Protein AF-A0A1A8IIM1-F1 (afdb_monomer_lite)

Sequence (120 aa):
KLEHNRNNIKGIWKVLNGVIRKETGNNNYPQHFIERKNNITNMNEAVDEFNKYFVSIGSKLEEKIIVDEIQTDATEYVERNKTSVFLRAVDEKEIYDIVRNMKNKTSTDWNEIDMKTLKC

Structure (mmCIF, N/CA/C/O backbone):
data_AF-A0A1A8IIM1-F1
#
_entry.id   AF-A0A1A8IIM1-F1
#
loop_
_atom_site.group_PDB
_atom_site.id
_atom_site.type_symbol
_atom_site.label_atom_id
_atom_site.label_alt_id
_atom_site.label_comp_id
_atom_site.label_asym_id
_atom_site.label_entity_id
_atom_site.label_seq_id
_atom_site.pdbx_PDB_ins_code
_atom_site.Cartn_x
_atom_site.Cartn_y
_atom_site.Cartn_z
_atom_site.occupancy
_atom_site.B_iso_or_equiv
_atom_site.auth_seq_id
_atom_site.auth_comp_id
_atom_site.auth_asym_id
_atom_site.auth_atom_id
_atom_site.pdbx_PDB_model_num
ATOM 1 N N . LYS A 1 1 ? -2.340 -6.266 25.535 1.00 68.81 1 LYS A N 1
ATOM 2 C CA . LYS A 1 1 ? -1.390 -7.221 24.897 1.00 68.81 1 LYS A CA 1
ATOM 3 C C . LYS A 1 1 ? -0.542 -6.554 23.816 1.00 68.81 1 LYS A C 1
ATOM 5 O O 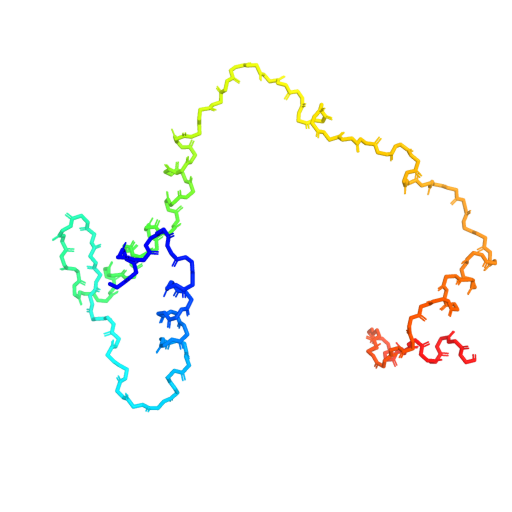. LYS A 1 1 ? 0.670 -6.707 23.876 1.00 68.81 1 LYS A O 1
ATOM 10 N N . LEU A 1 2 ? -1.146 -5.813 22.880 1.00 82.94 2 LEU A N 1
ATOM 11 C CA . LEU A 1 2 ? -0.407 -5.069 21.850 1.00 82.94 2 LEU A CA 1
ATOM 12 C C . LEU A 1 2 ? 0.451 -3.939 22.440 1.00 82.94 2 LEU A C 1
ATOM 14 O O . LEU A 1 2 ? 1.654 -3.952 22.224 1.00 82.94 2 LEU A O 1
ATOM 18 N N . GLU A 1 3 ? -0.113 -3.084 23.301 1.00 83.31 3 GLU A N 1
ATOM 19 C CA . GLU A 1 3 ? 0.638 -1.999 23.970 1.00 83.31 3 GLU A CA 1
ATOM 20 C C . GLU A 1 3 ? 1.891 -2.478 24.719 1.00 83.31 3 GLU A C 1
ATOM 22 O O . GLU A 1 3 ? 2.959 -1.885 24.624 1.00 83.31 3 GLU A O 1
ATOM 27 N N . HIS A 1 4 ? 1.801 -3.620 25.406 1.00 88.25 4 HIS A N 1
ATOM 28 C CA . HIS A 1 4 ? 2.938 -4.205 26.128 1.00 88.25 4 HIS A CA 1
ATOM 29 C C . HIS A 1 4 ? 4.048 -4.721 25.193 1.00 88.25 4 HIS A C 1
ATOM 31 O O . HIS A 1 4 ? 5.157 -4.980 25.642 1.00 88.25 4 HIS A O 1
ATOM 37 N N . ASN A 1 5 ? 3.755 -4.891 23.900 1.00 90.44 5 ASN A N 1
ATOM 38 C CA . ASN A 1 5 ? 4.706 -5.310 22.873 1.00 90.44 5 ASN A CA 1
ATOM 39 C C . ASN A 1 5 ? 5.040 -4.178 21.890 1.00 90.44 5 ASN A C 1
ATOM 41 O O . ASN A 1 5 ? 5.626 -4.467 20.852 1.00 90.44 5 ASN A O 1
ATOM 45 N N . ARG A 1 6 ? 4.718 -2.908 22.191 1.00 88.12 6 ARG A N 1
ATOM 46 C CA . ARG A 1 6 ? 4.908 -1.766 21.272 1.00 88.12 6 ARG A CA 1
ATOM 47 C C . ARG A 1 6 ? 6.312 -1.698 20.649 1.00 88.12 6 ARG A C 1
ATOM 49 O O . ARG A 1 6 ? 6.434 -1.365 19.478 1.00 88.12 6 ARG A O 1
ATOM 56 N N . ASN A 1 7 ? 7.346 -2.083 21.402 1.00 91.19 7 ASN A N 1
ATOM 57 C CA . ASN A 1 7 ? 8.745 -2.088 20.948 1.00 91.19 7 ASN A CA 1
ATOM 58 C C . ASN A 1 7 ? 9.287 -3.498 20.617 1.00 91.19 7 ASN A C 1
ATOM 60 O O . ASN A 1 7 ? 10.483 -3.670 20.407 1.00 91.19 7 ASN A O 1
ATOM 64 N N . ASN A 1 8 ? 8.438 -4.530 20.600 1.00 92.94 8 ASN A N 1
ATOM 65 C CA . ASN A 1 8 ? 8.819 -5.920 20.349 1.00 92.94 8 ASN A CA 1
ATOM 66 C C . ASN A 1 8 ? 8.025 -6.489 19.168 1.00 92.94 8 ASN A C 1
ATOM 68 O O . ASN A 1 8 ? 6.967 -7.101 19.336 1.00 92.94 8 ASN A O 1
ATOM 72 N N . ILE A 1 9 ? 8.582 -6.343 17.965 1.00 92.06 9 ILE A N 1
ATOM 73 C CA . ILE A 1 9 ? 7.942 -6.770 16.716 1.00 92.06 9 ILE A CA 1
ATOM 74 C C . ILE A 1 9 ? 7.616 -8.271 16.694 1.00 92.06 9 ILE A C 1
ATOM 76 O O . ILE A 1 9 ? 6.540 -8.664 16.249 1.00 92.06 9 ILE A O 1
ATOM 80 N N . LYS A 1 10 ? 8.485 -9.127 17.253 1.00 91.81 10 LYS A N 1
ATOM 81 C CA . LYS A 1 10 ? 8.226 -10.576 17.359 1.00 91.81 10 LYS A CA 1
ATOM 82 C C . LYS A 1 10 ? 7.037 -10.859 18.280 1.00 91.81 10 LYS A C 1
ATOM 84 O O . LYS A 1 10 ? 6.219 -11.730 17.990 1.00 91.81 10 LYS A O 1
ATOM 89 N N . GLY A 1 11 ? 6.929 -10.108 19.374 1.00 90.62 11 GLY A N 1
ATOM 90 C CA . GLY A 1 11 ? 5.800 -10.163 20.297 1.00 90.62 11 GLY A CA 1
ATOM 91 C C . GLY A 1 11 ? 4.485 -9.733 19.645 1.00 90.62 11 GLY A C 1
ATOM 92 O O . GLY A 1 11 ? 3.480 -10.429 19.792 1.00 90.62 11 GLY A O 1
ATOM 93 N N . ILE A 1 12 ? 4.506 -8.651 18.857 1.00 92.69 12 ILE A N 1
ATOM 94 C CA . ILE A 1 12 ? 3.355 -8.193 18.060 1.00 92.69 12 ILE A CA 1
ATOM 95 C C . ILE A 1 12 ? 2.909 -9.293 17.093 1.00 92.69 12 ILE A C 1
ATOM 97 O O . ILE A 1 12 ? 1.743 -9.684 17.120 1.00 92.69 12 ILE A O 1
ATOM 101 N N . TRP A 1 13 ? 3.833 -9.860 16.310 1.00 91.62 13 TRP A N 1
ATOM 102 C CA . TRP A 1 13 ? 3.526 -10.945 15.372 1.00 91.62 13 TRP A CA 1
ATOM 103 C C . TRP A 1 13 ? 2.963 -12.187 16.061 1.00 91.62 13 TRP A C 1
ATOM 105 O O . TRP A 1 13 ? 2.043 -12.814 15.544 1.00 91.62 13 TRP A O 1
ATOM 115 N N . LYS A 1 14 ? 3.462 -12.534 17.252 1.00 89.06 14 LYS A N 1
ATOM 116 C CA . LYS A 1 14 ? 2.927 -13.651 18.042 1.00 89.06 14 LYS A CA 1
ATOM 117 C C . LYS A 1 14 ? 1.482 -13.399 18.482 1.00 89.06 14 LYS A C 1
ATOM 119 O O . LYS A 1 14 ? 0.659 -14.309 18.398 1.00 89.06 14 LYS A O 1
ATOM 124 N N . VAL A 1 15 ? 1.168 -12.183 18.936 1.00 87.19 15 VAL A N 1
ATOM 125 C CA . VAL A 1 15 ? -0.204 -11.790 19.300 1.00 87.19 15 VAL A CA 1
ATOM 126 C C . VAL A 1 15 ? -1.106 -11.814 18.068 1.00 87.19 15 VAL A C 1
ATOM 128 O O . VAL A 1 15 ? -2.173 -12.417 18.126 1.00 87.19 15 VAL A O 1
ATOM 131 N N . LEU A 1 16 ? -0.659 -11.227 16.956 1.00 86.06 16 LEU A N 1
ATOM 132 C CA . LEU A 1 16 ? -1.418 -11.143 15.711 1.00 86.06 16 LEU A CA 1
ATOM 133 C C . LEU A 1 16 ? -1.723 -12.533 15.138 1.00 86.06 16 LEU A C 1
ATOM 135 O O . LEU A 1 16 ? -2.879 -12.847 14.872 1.00 86.06 16 LEU A O 1
ATOM 139 N N . ASN A 1 17 ? -0.717 -13.407 15.053 1.00 86.69 17 ASN A N 1
ATOM 140 C CA . ASN A 1 17 ? -0.897 -14.792 14.614 1.00 86.69 17 ASN A CA 1
ATOM 141 C C . ASN A 1 17 ? -1.869 -15.565 15.514 1.00 86.69 17 ASN A C 1
ATOM 143 O O . ASN A 1 17 ? -2.597 -16.424 15.026 1.00 86.69 17 ASN A O 1
ATOM 147 N N . GLY A 1 18 ? -1.905 -15.257 16.813 1.00 81.81 18 GLY A N 1
ATOM 148 C CA . GLY A 1 18 ? -2.854 -15.856 17.751 1.00 81.81 18 GLY A CA 1
ATOM 149 C C . GLY A 1 18 ? -4.302 -15.389 17.571 1.00 81.81 18 GLY A C 1
ATOM 150 O O . GLY A 1 18 ? -5.205 -16.100 18.005 1.00 81.81 18 GLY A O 1
ATOM 151 N N . VAL A 1 19 ? -4.525 -14.221 16.958 1.00 79.31 19 VAL A N 1
ATOM 152 C CA . VAL A 1 19 ? -5.864 -13.712 16.612 1.00 79.31 19 VAL A CA 1
ATOM 153 C C . VAL A 1 19 ? -6.281 -14.198 15.224 1.00 79.31 19 VAL A C 1
ATOM 155 O O . VAL A 1 19 ? -7.390 -14.689 15.073 1.00 79.31 19 VAL A O 1
ATOM 158 N N . ILE A 1 20 ? -5.389 -14.117 14.230 1.00 79.12 20 ILE A N 1
ATOM 159 C CA . ILE A 1 20 ? -5.691 -14.452 12.828 1.00 79.12 20 ILE A CA 1
ATOM 160 C C . ILE A 1 20 ? -5.865 -15.964 12.617 1.00 79.12 20 ILE A C 1
ATOM 162 O O . ILE A 1 20 ? -6.741 -16.374 11.868 1.00 79.12 20 ILE A O 1
ATOM 166 N N . ARG A 1 21 ? -5.040 -16.810 13.255 1.00 70.62 21 ARG A N 1
ATOM 167 C CA . ARG A 1 21 ? -4.993 -18.262 12.966 1.00 70.62 21 ARG A CA 1
ATOM 168 C C . ARG A 1 21 ? -5.928 -19.111 13.836 1.00 70.62 21 ARG A C 1
ATOM 170 O O . ARG A 1 21 ? -5.863 -20.335 13.774 1.00 70.62 21 ARG A O 1
ATOM 177 N N . LYS A 1 22 ? -6.756 -18.505 14.694 1.00 62.75 22 LYS A N 1
ATOM 178 C CA . LYS A 1 22 ? -7.759 -19.248 15.473 1.00 62.75 22 LYS A CA 1
ATOM 179 C C . LYS A 1 22 ? -9.000 -19.464 14.613 1.00 62.75 22 LYS A C 1
ATOM 181 O O . LYS A 1 22 ? -9.900 -18.637 14.609 1.00 62.75 22 LYS A O 1
ATOM 186 N N . GLU A 1 23 ? -9.034 -20.581 13.895 1.00 58.25 23 GLU A N 1
ATOM 187 C CA . GLU A 1 23 ? -10.141 -20.901 12.988 1.00 58.25 23 GLU A CA 1
ATOM 188 C C . GLU A 1 23 ? -11.406 -21.428 13.683 1.00 58.25 23 GLU A C 1
ATOM 190 O O . GLU A 1 23 ? -12.471 -21.382 13.084 1.00 58.25 23 GLU A O 1
ATOM 195 N N . THR A 1 24 ? -11.382 -21.885 14.939 1.00 60.91 24 THR A N 1
ATOM 196 C CA . THR A 1 24 ? -12.566 -22.569 15.499 1.00 60.91 24 THR A CA 1
ATOM 197 C C . THR A 1 24 ? -12.642 -22.501 17.025 1.00 60.91 24 THR A C 1
ATOM 199 O O . THR A 1 24 ? -11.940 -23.239 17.717 1.00 60.91 24 THR A O 1
ATOM 202 N N . GLY A 1 25 ? -13.544 -21.672 17.561 1.00 55.75 25 GLY A N 1
ATOM 203 C CA . GLY A 1 25 ? -14.040 -21.810 18.937 1.00 55.75 25 GLY A CA 1
ATOM 204 C C . GLY A 1 25 ? -14.044 -20.509 19.739 1.00 55.75 25 GLY A C 1
ATOM 205 O O . GLY A 1 25 ? -13.017 -20.107 20.280 1.00 55.75 25 GLY A O 1
ATOM 206 N N . ASN A 1 26 ? -15.227 -19.896 19.847 1.00 58.75 26 ASN A N 1
ATOM 207 C CA . ASN A 1 26 ? -15.547 -18.684 20.615 1.00 58.75 26 ASN A CA 1
ATOM 208 C C . ASN A 1 26 ? -14.730 -17.437 20.250 1.00 58.75 26 ASN A C 1
ATOM 210 O O . ASN A 1 26 ? -13.839 -16.996 20.981 1.00 58.75 26 ASN A O 1
ATOM 214 N N . ASN A 1 27 ? -15.113 -16.808 19.138 1.00 58.19 27 ASN A N 1
ATOM 215 C CA . ASN A 1 27 ? -14.677 -15.452 18.835 1.00 58.19 27 ASN A CA 1
ATOM 216 C C . ASN A 1 27 ? -15.397 -14.464 19.762 1.00 58.19 27 ASN A C 1
ATOM 218 O O . ASN A 1 27 ? -16.510 -14.023 19.488 1.00 58.19 27 ASN A O 1
ATOM 222 N N . ASN A 1 28 ? -14.738 -14.096 20.862 1.00 65.50 28 ASN A N 1
ATOM 223 C CA . ASN A 1 28 ? -15.097 -12.909 21.637 1.00 65.50 28 ASN A CA 1
ATOM 224 C C . ASN A 1 28 ? -14.694 -11.666 20.840 1.00 65.50 28 ASN A C 1
ATOM 226 O O . ASN A 1 28 ? -13.642 -11.067 21.082 1.00 65.50 28 ASN A O 1
ATOM 230 N N . TYR A 1 29 ? -15.515 -11.312 19.853 1.00 69.69 29 TYR A N 1
ATOM 231 C CA . TYR A 1 29 ? -15.374 -10.046 19.151 1.00 69.69 29 TYR A CA 1
ATOM 232 C C . TYR A 1 29 ? -15.589 -8.881 20.124 1.00 69.69 29 TYR A C 1
ATOM 234 O O . TYR A 1 29 ? -16.416 -8.990 21.039 1.00 69.69 29 TYR A O 1
ATOM 242 N N . PRO A 1 30 ? -14.865 -7.764 19.947 1.00 72.69 30 PRO A N 1
ATOM 243 C CA . PRO A 1 30 ? -15.130 -6.549 20.700 1.00 72.69 30 PRO A CA 1
ATOM 244 C C . PRO A 1 30 ? -16.595 -6.131 20.525 1.00 72.69 30 PRO A C 1
ATOM 246 O O . PRO A 1 30 ? -17.069 -6.005 19.403 1.00 72.69 30 PRO A O 1
ATOM 249 N N . GLN A 1 31 ? -17.301 -5.931 21.637 1.00 77.56 31 GLN A N 1
ATOM 250 C CA . GLN A 1 31 ? -18.702 -5.479 21.655 1.00 77.56 31 GLN A CA 1
ATOM 251 C C . GLN A 1 31 ? -18.828 -3.957 21.792 1.00 77.56 31 GLN A C 1
ATOM 253 O O . GLN A 1 31 ? -19.927 -3.430 21.906 1.00 77.56 31 GLN A O 1
ATOM 258 N N . HIS A 1 32 ? -17.701 -3.255 21.875 1.00 77.56 32 HIS A N 1
ATOM 259 C CA . HIS A 1 32 ? -17.683 -1.825 22.114 1.00 77.56 32 HIS A CA 1
ATOM 260 C C . HIS A 1 32 ? -16.435 -1.172 21.533 1.00 77.56 32 HIS A C 1
ATOM 262 O O . HIS A 1 32 ? -15.388 -1.811 21.384 1.00 77.56 32 HIS A O 1
ATOM 268 N N . PHE A 1 33 ? -16.559 0.117 21.243 1.00 81.75 33 PHE A N 1
ATOM 269 C CA . PHE A 1 33 ? -15.483 0.983 20.784 1.00 81.75 33 PHE A CA 1
ATOM 270 C C . PHE A 1 33 ? -15.137 1.996 21.882 1.00 81.75 33 PHE A C 1
ATOM 272 O O . PHE A 1 33 ? -16.023 2.462 22.598 1.00 81.75 33 PHE A O 1
ATOM 279 N N . ILE A 1 34 ? -13.852 2.318 22.058 1.00 80.19 34 ILE A N 1
ATOM 280 C CA . ILE A 1 34 ? -13.401 3.263 23.091 1.00 80.19 34 ILE A CA 1
ATOM 281 C C . ILE A 1 34 ? -12.760 4.478 22.424 1.00 80.19 34 ILE A C 1
ATOM 283 O O . ILE A 1 34 ? -11.651 4.389 21.903 1.00 80.19 34 ILE A O 1
ATOM 287 N N . GLU A 1 35 ? -13.419 5.628 22.536 1.00 75.25 35 GLU A N 1
ATOM 288 C CA . GLU A 1 35 ? -12.937 6.934 22.072 1.00 75.25 35 GLU A CA 1
ATOM 289 C C . GLU A 1 35 ? -12.754 7.837 23.304 1.00 75.25 35 GLU A C 1
ATOM 291 O O . GLU A 1 35 ? -13.703 8.082 24.046 1.00 75.25 35 GLU A O 1
ATOM 296 N N . ARG A 1 36 ? -11.533 8.326 23.577 1.00 66.81 36 ARG A N 1
ATOM 297 C CA . ARG A 1 36 ? -11.236 9.301 24.660 1.00 66.81 36 ARG A CA 1
ATOM 298 C C . ARG A 1 36 ? -11.865 8.983 26.039 1.00 66.81 36 ARG A C 1
ATOM 300 O O . ARG A 1 36 ? -12.204 9.902 26.778 1.00 66.81 36 ARG A O 1
ATOM 307 N N . LYS A 1 37 ? -11.933 7.695 26.414 1.00 72.50 37 LYS A N 1
ATOM 308 C CA . LYS A 1 37 ? -12.537 7.130 27.650 1.00 72.50 37 LYS A CA 1
ATOM 309 C C . LYS A 1 37 ? -14.060 6.930 27.637 1.00 72.50 37 LYS A C 1
ATOM 311 O O . LYS A 1 37 ? -14.577 6.379 28.605 1.00 72.50 37 LYS A O 1
ATOM 316 N N . ASN A 1 38 ? -14.758 7.291 26.565 1.00 76.38 38 ASN A N 1
ATOM 317 C CA . ASN A 1 38 ? -16.163 6.935 26.390 1.00 76.38 38 ASN A CA 1
ATOM 318 C C . ASN A 1 38 ? -16.272 5.531 25.801 1.00 76.38 38 ASN A C 1
ATOM 320 O O . ASN A 1 38 ? -15.575 5.193 24.844 1.00 76.38 38 ASN A O 1
ATOM 324 N N . ASN A 1 39 ? -17.129 4.715 26.408 1.00 83.50 39 ASN A N 1
ATOM 325 C CA . ASN A 1 39 ? -17.403 3.355 25.973 1.00 83.50 39 ASN A CA 1
ATOM 326 C C . ASN A 1 39 ? -18.666 3.363 25.105 1.00 83.50 39 ASN A C 1
ATOM 328 O O . ASN A 1 39 ? -19.764 3.580 25.616 1.00 83.50 39 ASN A O 1
ATOM 332 N N . ILE A 1 40 ? -18.492 3.174 23.801 1.00 82.81 40 ILE A N 1
ATOM 333 C CA . ILE A 1 40 ? -19.567 3.194 22.813 1.00 82.81 40 ILE A CA 1
ATOM 334 C C . ILE A 1 40 ? -20.004 1.755 22.572 1.00 82.81 40 ILE A C 1
ATOM 336 O O . ILE A 1 40 ? -19.265 0.955 21.996 1.00 82.81 40 ILE A O 1
ATOM 340 N N . THR A 1 41 ? -21.205 1.427 23.036 1.00 84.00 41 THR A N 1
ATOM 341 C CA . THR A 1 41 ? -21.819 0.097 22.907 1.00 84.00 41 THR A CA 1
ATOM 342 C C . THR A 1 41 ? -22.849 0.031 21.779 1.00 84.00 41 THR A C 1
ATOM 344 O O . THR A 1 41 ? -23.215 -1.059 21.345 1.00 84.00 41 THR A O 1
ATOM 347 N N . ASN A 1 42 ? -23.316 1.182 21.285 1.00 87.38 42 ASN A N 1
ATOM 348 C CA . ASN A 1 42 ? -24.180 1.259 20.113 1.00 87.38 42 ASN A CA 1
ATOM 349 C C . ASN A 1 42 ? -23.355 0.990 18.847 1.00 87.38 42 ASN A C 1
ATOM 351 O O . ASN A 1 42 ? -22.384 1.690 18.572 1.00 87.38 42 ASN A O 1
ATOM 355 N N . MET A 1 43 ? -23.758 -0.012 18.066 1.00 83.56 43 MET A N 1
ATOM 356 C CA . MET A 1 43 ? -23.025 -0.435 16.872 1.00 83.56 43 MET A CA 1
ATOM 357 C C . MET A 1 43 ? -22.952 0.652 15.789 1.00 83.56 43 MET A C 1
ATOM 359 O O . MET A 1 43 ? -21.914 0.791 15.152 1.00 83.56 43 MET A O 1
ATOM 363 N N . ASN A 1 44 ? -24.016 1.436 15.590 1.00 86.62 44 ASN A N 1
ATOM 364 C CA . ASN A 1 44 ? -24.018 2.497 14.576 1.00 86.62 44 ASN A CA 1
ATOM 365 C C . ASN A 1 44 ? -23.029 3.602 14.958 1.00 86.62 44 ASN A C 1
ATOM 367 O O . ASN A 1 44 ? -22.188 3.993 14.156 1.00 86.62 44 ASN A O 1
ATOM 371 N N . GLU A 1 45 ? -23.066 4.025 16.222 1.00 86.06 45 GLU A N 1
ATOM 372 C CA . GLU A 1 45 ? -22.123 5.010 16.756 1.00 86.06 45 GLU A CA 1
ATOM 373 C C . GLU A 1 45 ? -20.682 4.478 16.734 1.00 86.06 45 GLU A C 1
ATOM 375 O O . GLU A 1 45 ? -19.752 5.214 16.415 1.00 86.06 45 GLU A O 1
ATOM 380 N N . ALA A 1 46 ? -20.484 3.186 17.020 1.00 85.12 46 ALA A N 1
ATOM 381 C CA . ALA A 1 46 ? -19.171 2.554 16.965 1.00 85.12 46 ALA A CA 1
ATOM 382 C C . ALA A 1 46 ? -18.597 2.546 15.541 1.00 85.12 46 ALA A C 1
ATOM 384 O O . ALA A 1 46 ? -17.404 2.786 15.371 1.00 85.12 46 ALA A O 1
ATOM 385 N N . VAL A 1 47 ? -19.427 2.292 14.524 1.00 85.44 47 VAL A N 1
ATOM 386 C CA . VAL A 1 47 ? -19.019 2.353 13.111 1.00 85.44 47 VAL A CA 1
ATOM 387 C C . VAL A 1 47 ? -18.659 3.782 12.711 1.00 85.44 47 VAL A C 1
ATOM 389 O O . VAL A 1 47 ? -17.628 3.991 12.069 1.00 85.44 47 VAL A O 1
ATOM 392 N N . ASP A 1 48 ? -19.458 4.765 13.119 1.00 89.50 48 ASP A N 1
ATOM 393 C CA . ASP A 1 48 ? -19.194 6.170 12.811 1.00 89.50 48 ASP A CA 1
ATOM 394 C C . ASP A 1 48 ? -17.885 6.656 13.442 1.00 89.50 48 ASP A C 1
ATOM 396 O O . ASP A 1 48 ? -17.053 7.252 12.754 1.00 89.50 48 ASP A O 1
ATOM 400 N N . GLU A 1 49 ? -17.654 6.368 14.724 1.00 87.62 49 GLU A N 1
ATOM 401 C CA . GLU A 1 49 ? -16.408 6.740 15.403 1.00 87.62 49 GLU A CA 1
ATOM 402 C C . GLU A 1 49 ? -15.203 5.948 14.881 1.00 87.62 49 GLU A C 1
ATOM 404 O O . GLU A 1 49 ? -14.133 6.524 14.677 1.00 87.62 49 GLU A O 1
ATOM 409 N N . PHE A 1 50 ? -15.370 4.664 14.546 1.00 86.50 50 PHE A N 1
ATOM 410 C CA . PHE A 1 50 ? -14.328 3.884 13.876 1.00 86.50 50 PHE A CA 1
ATOM 411 C C . PHE A 1 50 ? -13.905 4.547 12.558 1.00 86.50 50 PHE A C 1
ATOM 413 O O . PHE A 1 50 ? -12.716 4.777 12.324 1.00 86.50 50 PHE A O 1
ATOM 420 N N . ASN A 1 51 ? -14.869 4.919 11.715 1.00 88.94 51 ASN A N 1
ATOM 421 C CA . ASN A 1 51 ? -14.591 5.577 10.442 1.00 88.94 51 ASN A CA 1
ATOM 422 C C . ASN A 1 51 ? -13.918 6.938 10.650 1.00 88.94 51 ASN A C 1
ATOM 424 O O . ASN A 1 51 ? -12.892 7.215 10.027 1.00 88.94 51 ASN A O 1
ATOM 428 N N . LYS A 1 52 ? -14.430 7.767 11.569 1.00 88.94 52 LYS A N 1
ATOM 429 C CA . LYS A 1 52 ? -13.809 9.056 11.915 1.00 88.94 52 LYS A CA 1
ATOM 430 C C . LYS A 1 52 ? -12.372 8.880 12.395 1.00 88.94 52 LYS A C 1
ATOM 432 O O . LYS A 1 52 ? -11.496 9.655 12.003 1.00 88.94 52 LYS A O 1
ATOM 437 N N . TYR A 1 53 ? -12.104 7.866 13.216 1.00 87.19 53 TYR A N 1
ATOM 438 C CA . TYR A 1 53 ? -10.764 7.579 13.705 1.00 87.19 53 TYR A CA 1
ATOM 439 C C . TYR A 1 53 ? -9.810 7.299 12.542 1.00 87.19 53 TYR A C 1
ATOM 441 O O . TYR A 1 53 ? -8.825 8.019 12.389 1.00 87.19 53 TYR A O 1
ATOM 449 N N . PHE A 1 54 ? -10.119 6.322 11.685 1.00 87.56 54 PHE A N 1
ATOM 450 C CA . PHE A 1 54 ? -9.210 5.911 10.610 1.00 87.56 54 PHE A CA 1
ATOM 451 C C . PHE A 1 54 ? -9.068 6.946 9.490 1.00 87.56 54 PHE A C 1
ATOM 453 O O . PHE A 1 54 ? -7.961 7.124 8.985 1.00 87.56 54 PHE A O 1
ATOM 460 N N . VAL A 1 55 ? -10.128 7.691 9.159 1.00 92.19 55 VAL A N 1
ATOM 461 C CA . VAL A 1 55 ? -10.053 8.798 8.188 1.00 92.19 55 VAL A CA 1
ATOM 462 C C . VAL A 1 55 ? -9.180 9.939 8.718 1.00 92.19 55 VAL A C 1
ATOM 464 O O . VAL A 1 55 ? -8.390 10.511 7.973 1.00 92.19 55 VAL A O 1
ATOM 467 N N . SER A 1 56 ? -9.264 10.249 10.017 1.00 88.62 56 SER A N 1
ATOM 468 C CA . SER A 1 56 ? -8.519 11.369 10.613 1.00 88.62 56 SER A CA 1
ATOM 469 C C . SER A 1 56 ? -7.058 11.064 10.962 1.00 88.62 56 SER A C 1
ATOM 471 O O . SER A 1 56 ? -6.329 11.989 11.319 1.00 88.62 56 SER A O 1
ATOM 473 N N . ILE A 1 57 ? -6.601 9.805 10.882 1.00 88.25 57 ILE A N 1
ATOM 474 C CA . ILE A 1 57 ? -5.201 9.450 11.182 1.00 88.25 57 ILE A CA 1
ATOM 475 C C . ILE A 1 57 ? -4.233 10.212 10.275 1.00 88.25 57 ILE A C 1
ATOM 477 O O . ILE A 1 57 ? -3.237 10.725 10.778 1.00 88.25 57 ILE A O 1
ATOM 481 N N . GLY A 1 58 ? -4.534 10.311 8.977 1.00 84.81 58 GLY A N 1
ATOM 482 C CA . GLY A 1 58 ? -3.680 11.010 8.014 1.00 84.81 58 GLY A CA 1
ATOM 483 C C . GLY A 1 58 ? -3.440 12.460 8.425 1.00 84.81 58 GLY A C 1
ATOM 484 O O . GLY A 1 58 ? -2.305 12.832 8.704 1.00 84.81 58 GLY A O 1
ATOM 485 N N . SER A 1 59 ? -4.517 13.232 8.584 1.00 87.00 59 SER A N 1
ATOM 486 C CA . SER A 1 59 ? -4.440 14.646 8.974 1.00 87.00 59 SER A CA 1
ATOM 487 C C . SER A 1 59 ? -3.755 14.849 10.332 1.00 87.00 59 SER A C 1
ATOM 489 O O . SER A 1 59 ? -2.894 15.708 10.470 1.00 87.00 59 SER A O 1
ATOM 491 N N . LYS A 1 60 ? -4.050 14.005 11.333 1.00 87.25 60 LYS A N 1
ATOM 492 C CA . LYS A 1 60 ? -3.399 14.072 12.660 1.00 87.25 60 LYS A CA 1
ATOM 493 C C . LYS A 1 60 ? -1.899 13.767 12.627 1.00 87.25 60 LYS A C 1
ATOM 495 O O . LYS A 1 60 ? -1.176 14.158 13.545 1.00 87.25 60 LYS A O 1
ATOM 500 N N . LEU A 1 61 ? -1.446 12.962 11.666 1.00 87.25 61 LEU A N 1
ATOM 501 C CA . LEU A 1 61 ? -0.026 12.677 11.472 1.00 87.25 61 LEU A CA 1
ATOM 502 C C . LEU A 1 61 ? 0.642 13.800 10.684 1.00 87.25 61 LEU A C 1
ATOM 504 O O . LEU A 1 61 ? 1.739 14.197 11.060 1.00 87.25 61 LEU A O 1
ATOM 508 N N . GLU A 1 62 ? -0.034 14.331 9.666 1.00 85.88 62 GLU A N 1
ATOM 509 C CA . GLU A 1 62 ? 0.418 15.469 8.863 1.00 85.88 62 GLU A CA 1
ATOM 510 C C . GLU A 1 62 ? 0.680 16.708 9.726 1.00 85.88 62 GLU A C 1
ATOM 512 O O . GLU A 1 62 ? 1.755 17.286 9.631 1.00 85.88 62 GLU A O 1
ATOM 517 N N . GLU A 1 63 ? -0.217 17.030 10.666 1.00 85.31 63 GLU A N 1
ATOM 518 C CA . GLU A 1 63 ? -0.031 18.119 11.644 1.00 85.31 63 GLU A CA 1
ATOM 519 C C . GLU A 1 63 ? 1.270 18.011 12.463 1.00 85.31 63 GLU A C 1
ATOM 521 O O . GLU A 1 63 ? 1.742 19.001 13.019 1.00 85.31 63 GLU A O 1
ATOM 526 N N . LYS A 1 64 ? 1.847 16.808 12.585 1.00 86.00 64 LYS A N 1
ATOM 527 C CA . LYS A 1 64 ? 3.085 16.557 13.341 1.00 86.00 64 LYS A CA 1
ATOM 528 C C . LYS A 1 64 ? 4.331 16.532 12.465 1.00 86.00 64 LYS A C 1
ATOM 530 O O . LYS A 1 64 ? 5.432 16.411 13.005 1.00 86.00 64 LYS A O 1
ATOM 535 N N . ILE A 1 65 ? 4.176 16.584 11.144 1.00 83.19 65 ILE A N 1
ATOM 536 C CA . ILE A 1 65 ? 5.302 16.662 10.220 1.00 83.19 65 ILE A CA 1
ATOM 537 C C . ILE A 1 65 ? 5.842 18.088 10.300 1.00 83.19 65 ILE A C 1
ATOM 539 O O . ILE A 1 65 ? 5.196 19.041 9.875 1.00 83.19 65 ILE A O 1
ATOM 543 N N . ILE A 1 66 ? 7.038 18.233 10.865 1.00 79.88 66 ILE A N 1
ATOM 544 C CA . ILE A 1 66 ? 7.779 19.491 10.825 1.00 79.88 66 ILE A CA 1
ATOM 545 C C . ILE A 1 66 ? 8.414 19.563 9.438 1.00 79.88 66 ILE A C 1
ATOM 547 O O . ILE A 1 66 ? 9.286 18.757 9.115 1.00 79.88 66 ILE A O 1
ATOM 551 N N . VAL A 1 67 ? 7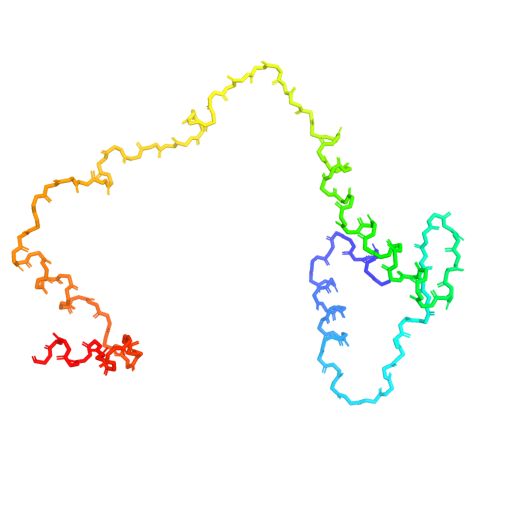.930 20.478 8.602 1.00 73.06 67 VAL A N 1
ATOM 552 C CA . VAL A 1 67 ? 8.561 20.795 7.320 1.00 73.06 67 VAL A CA 1
ATOM 553 C C . VAL A 1 67 ? 9.540 21.928 7.591 1.00 73.06 67 VAL A C 1
ATOM 555 O O . VAL A 1 67 ? 9.117 23.044 7.884 1.00 73.06 67 VAL A O 1
ATOM 558 N N . ASP A 1 68 ? 10.839 21.641 7.536 1.00 68.19 68 ASP A N 1
ATOM 559 C CA . ASP A 1 68 ? 11.839 22.706 7.509 1.00 68.19 68 ASP A CA 1
ATOM 560 C C . ASP A 1 68 ? 11.608 23.535 6.232 1.00 68.19 68 ASP A C 1
ATOM 562 O O . ASP A 1 68 ? 11.456 22.981 5.144 1.00 68.19 68 ASP A O 1
ATOM 566 N N . GLU A 1 69 ? 11.559 24.867 6.342 1.00 62.59 69 GLU A N 1
ATOM 567 C CA . GLU A 1 69 ? 11.276 25.790 5.220 1.00 62.59 69 GLU A CA 1
ATOM 568 C C . GLU A 1 69 ? 12.306 25.710 4.075 1.00 62.59 69 GLU A C 1
ATOM 570 O O . GLU A 1 69 ? 12.127 26.302 3.009 1.00 62.59 69 GLU A O 1
ATOM 575 N N . ILE A 1 70 ? 13.386 24.955 4.276 1.00 62.62 70 ILE A N 1
ATOM 576 C CA . ILE A 1 70 ? 14.345 24.613 3.239 1.00 62.62 70 ILE A CA 1
ATOM 577 C C . ILE A 1 70 ? 13.721 23.494 2.404 1.00 62.62 70 ILE A C 1
ATOM 579 O O . ILE A 1 70 ? 13.882 22.312 2.700 1.00 62.62 70 ILE A O 1
ATOM 583 N N . GLN A 1 71 ? 13.008 23.871 1.342 1.00 60.06 71 GLN A N 1
ATOM 584 C CA . GLN A 1 71 ? 12.681 22.949 0.258 1.00 60.06 71 GLN A CA 1
ATOM 585 C C . GLN A 1 71 ? 13.987 22.510 -0.414 1.00 60.06 71 GLN A C 1
ATOM 587 O O . GLN A 1 71 ? 14.391 23.069 -1.432 1.00 60.06 71 GLN A O 1
ATOM 592 N N . THR A 1 72 ? 14.676 21.525 0.159 1.00 62.84 72 THR A N 1
ATOM 593 C CA . THR A 1 72 ? 15.605 20.720 -0.624 1.00 62.84 72 THR A CA 1
ATOM 594 C C . THR A 1 72 ? 14.762 19.975 -1.645 1.00 62.84 72 THR A C 1
ATOM 596 O O . THR A 1 72 ? 13.765 19.326 -1.311 1.00 62.84 72 THR A O 1
ATOM 599 N N . ASP A 1 73 ? 15.098 20.142 -2.921 1.00 68.69 73 ASP A N 1
ATOM 600 C CA . ASP A 1 73 ? 14.461 19.382 -3.983 1.00 68.69 73 ASP A CA 1
ATOM 601 C C . ASP A 1 73 ? 14.611 17.899 -3.610 1.00 68.69 73 ASP A C 1
ATOM 603 O O . ASP A 1 73 ? 15.723 17.413 -3.415 1.00 68.69 73 ASP A O 1
ATOM 607 N N . ALA A 1 74 ? 13.499 17.168 -3.460 1.00 66.81 74 ALA A N 1
ATOM 608 C CA . ALA A 1 74 ? 13.519 15.760 -3.056 1.00 66.81 74 ALA A CA 1
ATOM 609 C C . ALA A 1 74 ? 14.406 14.900 -3.980 1.00 66.81 74 ALA A C 1
ATOM 611 O O . ALA A 1 74 ? 14.815 13.794 -3.624 1.00 66.81 74 ALA A O 1
ATOM 612 N N . THR A 1 75 ? 14.710 15.411 -5.174 1.00 69.69 75 THR A N 1
ATOM 613 C CA . THR A 1 75 ? 15.608 14.795 -6.142 1.00 69.69 75 THR A CA 1
ATOM 614 C C . THR A 1 75 ? 17.088 14.888 -5.766 1.00 69.69 75 THR A C 1
ATOM 616 O O . THR A 1 75 ? 17.863 14.092 -6.288 1.00 69.69 75 THR A O 1
ATOM 619 N N . GLU A 1 76 ? 17.481 15.750 -4.821 1.00 72.25 76 GLU A N 1
ATOM 620 C CA . GLU A 1 76 ? 18.839 15.803 -4.255 1.00 72.25 76 GLU A CA 1
ATOM 621 C C . GLU A 1 76 ? 19.193 14.528 -3.479 1.00 72.25 76 GLU A C 1
ATOM 623 O O . GLU A 1 76 ? 20.348 14.106 -3.468 1.00 72.25 76 GLU A O 1
ATOM 628 N N . TYR A 1 77 ? 18.198 13.868 -2.877 1.00 73.38 77 TYR A N 1
ATOM 629 C CA . TYR A 1 77 ? 18.387 12.615 -2.136 1.00 73.38 77 TYR A CA 1
ATOM 630 C C . TYR A 1 77 ? 18.263 11.363 -3.011 1.00 73.38 77 TYR A C 1
ATOM 632 O O . TYR A 1 77 ? 18.488 10.250 -2.533 1.00 73.38 77 TYR A O 1
ATOM 640 N N . VAL A 1 78 ? 17.884 11.518 -4.283 1.00 77.19 78 VAL A N 1
ATOM 641 C CA . VAL A 1 78 ? 17.683 10.400 -5.208 1.00 77.19 78 VAL A CA 1
ATOM 642 C C . VAL A 1 78 ? 18.789 10.409 -6.248 1.00 77.19 78 VAL A C 1
ATOM 644 O O . VAL A 1 78 ? 18.800 11.224 -7.169 1.00 77.19 78 VAL A O 1
ATOM 647 N N . GLU A 1 79 ? 19.695 9.439 -6.155 1.00 76.88 79 GLU A N 1
ATOM 648 C CA . GLU A 1 79 ? 20.700 9.217 -7.188 1.00 76.88 79 GLU A CA 1
ATOM 649 C C . GLU A 1 79 ? 20.012 8.776 -8.492 1.00 76.88 79 GLU A C 1
ATOM 651 O O . GLU A 1 79 ? 19.569 7.638 -8.663 1.00 76.88 79 GLU A O 1
ATOM 656 N N . ARG A 1 80 ? 19.859 9.719 -9.425 1.00 71.50 80 ARG A N 1
ATOM 657 C CA . ARG A 1 80 ? 19.212 9.466 -10.713 1.00 71.50 80 ARG A CA 1
ATOM 658 C C . ARG A 1 80 ? 20.200 8.835 -11.682 1.00 71.50 80 ARG A C 1
ATOM 660 O O . ARG A 1 80 ? 21.106 9.501 -12.184 1.00 71.50 80 ARG A O 1
ATOM 667 N N . ASN A 1 81 ? 19.951 7.583 -12.050 1.00 78.38 81 ASN A N 1
ATOM 668 C CA . ASN A 1 81 ? 20.653 6.969 -13.165 1.00 78.38 81 ASN A CA 1
ATOM 669 C C . ASN A 1 81 ? 20.081 7.481 -14.502 1.00 78.38 81 ASN A C 1
ATOM 671 O O . ASN A 1 81 ? 19.087 6.962 -15.017 1.00 78.38 81 ASN A O 1
ATOM 675 N N . LYS A 1 82 ? 20.737 8.501 -15.072 1.00 68.88 82 LYS A N 1
ATOM 676 C CA . LYS A 1 82 ? 20.389 9.108 -16.372 1.00 68.88 82 LYS A CA 1
ATOM 677 C C . LYS A 1 82 ? 20.488 8.138 -17.559 1.00 68.88 82 LYS A C 1
ATOM 679 O O . LYS A 1 82 ? 20.013 8.474 -18.636 1.00 68.88 82 LYS A O 1
ATOM 684 N N . THR A 1 83 ? 21.080 6.957 -17.378 1.00 70.75 83 THR A N 1
ATOM 685 C CA . THR A 1 83 ? 21.223 5.918 -18.408 1.00 70.75 83 THR A CA 1
ATOM 686 C C . THR A 1 83 ? 20.320 4.707 -18.157 1.00 70.75 83 THR A C 1
ATOM 688 O O . THR A 1 83 ? 20.536 3.648 -18.732 1.00 70.75 83 THR A O 1
ATOM 691 N N . SER A 1 84 ? 19.297 4.828 -17.303 1.00 72.81 84 SER A N 1
ATOM 692 C CA . SER A 1 84 ? 18.352 3.729 -17.036 1.00 72.81 84 SER A CA 1
ATOM 693 C C . SER A 1 84 ? 17.191 3.642 -18.033 1.00 72.81 84 SER A C 1
ATOM 695 O O . SER A 1 84 ? 16.565 2.590 -18.145 1.00 72.81 84 SER A O 1
ATOM 697 N N . VAL A 1 85 ? 16.910 4.720 -18.774 1.00 74.75 85 VAL A N 1
ATOM 698 C CA . VAL A 1 85 ? 15.808 4.789 -19.743 1.00 74.75 85 VAL A CA 1
ATOM 699 C C . VAL A 1 85 ? 16.349 5.254 -21.088 1.00 74.75 85 VAL A C 1
ATOM 701 O O . VAL A 1 85 ? 16.941 6.327 -21.192 1.00 74.75 85 VAL A O 1
ATOM 704 N N . PHE A 1 86 ? 16.114 4.456 -22.127 1.00 77.00 86 PHE A N 1
ATOM 705 C CA . PHE A 1 86 ? 16.506 4.769 -23.496 1.00 77.00 86 PHE A CA 1
ATOM 706 C C . PHE A 1 86 ? 15.264 4.809 -24.382 1.00 77.00 86 PHE A C 1
ATOM 708 O O . PHE A 1 86 ? 14.460 3.884 -24.362 1.00 77.00 86 PHE A O 1
ATOM 715 N N . LEU A 1 87 ? 15.130 5.863 -25.189 1.00 80.81 87 LEU A N 1
ATOM 716 C CA . LEU A 1 87 ? 14.046 6.019 -26.170 1.00 80.81 87 LEU A CA 1
ATOM 717 C C . LEU A 1 87 ? 14.474 5.588 -27.583 1.00 80.81 87 LEU A C 1
ATOM 719 O O . LEU A 1 87 ? 13.917 6.051 -28.576 1.00 80.81 87 LEU A O 1
ATOM 723 N N . ARG A 1 88 ? 15.507 4.744 -27.693 1.00 83.31 88 ARG A N 1
ATOM 724 C CA . ARG A 1 88 ? 15.960 4.230 -28.990 1.00 83.31 88 ARG A CA 1
ATOM 725 C C . ARG A 1 88 ? 14.982 3.180 -29.513 1.00 83.31 88 ARG A C 1
ATOM 727 O O . ARG A 1 88 ? 14.347 2.481 -28.727 1.00 83.31 88 ARG A O 1
ATOM 734 N N . ALA A 1 89 ? 14.902 3.056 -30.835 1.00 85.00 89 ALA A N 1
ATOM 735 C CA . ALA A 1 89 ? 14.172 1.963 -31.460 1.00 85.00 89 ALA A CA 1
ATOM 736 C C . ALA A 1 89 ? 14.726 0.613 -30.974 1.00 85.00 89 ALA A C 1
ATOM 738 O O . ALA A 1 89 ? 15.939 0.459 -30.791 1.00 85.00 89 ALA A O 1
ATOM 739 N N . VAL A 1 90 ? 13.819 -0.333 -30.744 1.00 87.94 90 VAL A N 1
ATOM 740 C CA . VAL A 1 90 ? 14.164 -1.683 -30.303 1.00 87.94 90 VAL A CA 1
ATOM 741 C C . VAL A 1 90 ? 14.615 -2.506 -31.508 1.00 87.94 90 VAL A C 1
ATOM 743 O O . VAL A 1 90 ? 14.004 -2.423 -32.572 1.00 87.94 90 VAL A O 1
ATOM 746 N N . ASP A 1 91 ? 15.683 -3.281 -31.334 1.00 91.56 91 ASP A N 1
ATOM 747 C CA . ASP A 1 91 ? 16.182 -4.211 -32.348 1.00 91.56 91 ASP A CA 1
ATOM 748 C C . ASP A 1 91 ? 15.530 -5.597 -32.205 1.00 91.56 91 ASP A C 1
ATOM 750 O O . ASP A 1 91 ? 15.187 -6.030 -31.103 1.00 91.56 91 ASP A O 1
ATOM 754 N N . GLU A 1 92 ? 15.390 -6.328 -33.309 1.00 93.75 92 GLU A N 1
ATOM 755 C CA . GLU A 1 92 ? 14.790 -7.670 -33.304 1.00 93.75 92 GLU A CA 1
ATOM 756 C C . GLU A 1 92 ? 15.586 -8.632 -32.412 1.00 93.75 92 GLU A C 1
ATOM 758 O O . GLU A 1 92 ? 15.014 -9.381 -31.615 1.00 93.75 92 GLU A O 1
ATOM 763 N N . LYS A 1 93 ? 16.921 -8.554 -32.477 1.00 94.00 93 LYS A N 1
ATOM 764 C CA . LYS A 1 93 ? 17.809 -9.373 -31.648 1.00 94.00 93 LYS A CA 1
ATOM 765 C C . LYS A 1 93 ? 17.627 -9.088 -30.158 1.00 94.00 93 LYS A C 1
ATOM 767 O O . LYS A 1 93 ? 17.665 -10.009 -29.350 1.00 94.00 93 LYS A O 1
ATOM 772 N N . GLU A 1 94 ? 17.396 -7.828 -29.795 1.00 92.12 94 GLU A N 1
ATOM 773 C CA . GLU A 1 94 ? 17.150 -7.422 -28.411 1.00 92.12 94 GLU A CA 1
ATOM 774 C C . GLU A 1 94 ? 15.866 -8.061 -27.866 1.00 92.12 94 GLU A C 1
ATOM 776 O O . GLU A 1 94 ? 15.890 -8.643 -26.780 1.00 92.12 94 GLU A O 1
ATOM 781 N N . ILE A 1 95 ? 14.771 -8.040 -28.636 1.00 93.44 95 ILE A N 1
ATOM 782 C CA . ILE A 1 95 ? 13.530 -8.735 -28.259 1.00 93.44 95 ILE A CA 1
ATOM 783 C C . ILE A 1 95 ? 13.768 -10.237 -28.118 1.00 93.44 95 ILE A C 1
ATOM 785 O O . ILE A 1 95 ? 13.365 -10.826 -27.113 1.00 93.44 95 ILE A O 1
ATOM 789 N N . TYR A 1 96 ? 14.446 -10.849 -29.090 1.00 94.06 96 TYR A N 1
ATOM 790 C CA . TYR A 1 96 ? 14.748 -12.276 -29.065 1.00 94.06 96 TYR A CA 1
ATOM 791 C C . TYR A 1 96 ? 15.539 -12.671 -27.808 1.00 94.06 96 TYR A C 1
ATOM 793 O O . TYR A 1 96 ? 15.155 -13.603 -27.094 1.00 94.06 96 TYR A O 1
ATOM 801 N N . ASP A 1 97 ? 16.597 -11.925 -27.482 1.00 94.19 97 ASP A N 1
ATOM 802 C CA . ASP A 1 97 ? 17.442 -12.175 -26.313 1.00 94.19 97 ASP A CA 1
ATOM 803 C C . ASP A 1 97 ? 16.671 -11.976 -24.996 1.00 94.19 97 ASP A C 1
ATOM 805 O O . ASP A 1 97 ? 16.811 -12.781 -24.067 1.00 94.19 97 ASP A O 1
ATOM 809 N N . ILE A 1 98 ? 15.816 -10.949 -24.905 1.00 93.31 98 ILE A N 1
ATOM 810 C CA . ILE A 1 98 ? 14.944 -10.722 -23.741 1.00 93.31 98 ILE A CA 1
ATOM 811 C C . ILE A 1 98 ? 14.008 -11.915 -23.549 1.00 93.31 98 ILE A C 1
ATOM 813 O O . ILE A 1 98 ? 13.999 -12.520 -22.473 1.00 93.31 98 ILE A O 1
ATOM 817 N N . VAL A 1 99 ? 13.259 -12.286 -24.593 1.00 94.25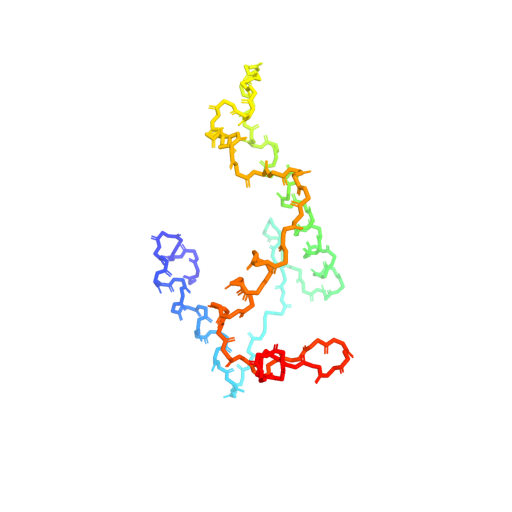 99 VAL A N 1
ATOM 818 C CA . VAL A 1 99 ? 12.292 -13.389 -24.542 1.00 94.25 99 VAL A CA 1
ATOM 819 C C . VAL A 1 99 ? 13.004 -14.673 -24.142 1.00 94.25 99 VAL A C 1
ATOM 821 O O . VAL A 1 99 ? 12.577 -15.330 -23.191 1.00 94.25 99 VAL A O 1
ATOM 824 N N . ARG A 1 100 ? 14.139 -15.003 -24.770 1.00 92.69 100 ARG A N 1
ATOM 825 C CA . ARG A 1 100 ? 14.911 -16.221 -24.485 1.00 92.69 100 ARG A CA 1
ATOM 826 C C . ARG A 1 100 ? 15.334 -16.323 -23.016 1.00 92.69 100 ARG A C 1
ATOM 828 O O . ARG A 1 100 ? 15.228 -17.416 -22.446 1.00 92.69 100 ARG A O 1
ATOM 835 N N . ASN A 1 101 ? 15.743 -15.207 -22.408 1.00 94.56 101 ASN A N 1
ATOM 836 C CA . ASN A 1 101 ? 16.246 -15.126 -21.031 1.00 94.56 101 ASN A CA 1
ATOM 837 C C . ASN A 1 101 ? 15.159 -15.106 -19.940 1.00 94.56 101 ASN A C 1
ATOM 839 O O . ASN A 1 101 ? 15.466 -15.304 -18.762 1.00 94.56 101 ASN A O 1
ATOM 843 N N . MET A 1 102 ? 13.882 -14.912 -20.284 1.00 93.56 102 MET A N 1
ATOM 844 C CA . MET A 1 102 ? 12.785 -14.994 -19.307 1.00 93.56 102 MET A CA 1
ATOM 845 C C . MET A 1 102 ? 12.669 -16.405 -18.695 1.00 93.56 102 MET A C 1
ATOM 847 O O . MET A 1 102 ? 13.197 -17.377 -19.221 1.00 93.56 102 MET A O 1
ATOM 851 N N . LYS A 1 103 ? 11.969 -16.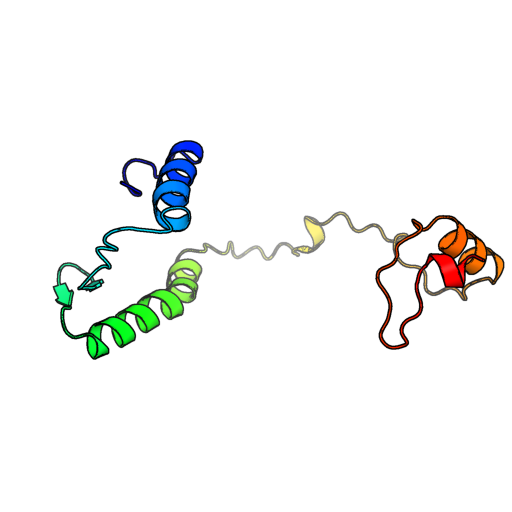591 -17.573 1.00 93.94 103 LYS A N 1
ATOM 852 C CA . LYS A 1 103 ? 11.710 -17.950 -17.046 1.00 93.94 103 LYS A CA 1
ATOM 853 C C . LYS A 1 103 ? 10.528 -18.592 -17.776 1.00 93.94 103 LYS A C 1
ATOM 855 O O . LYS A 1 103 ? 9.563 -17.905 -18.097 1.00 93.94 103 LYS A O 1
ATOM 860 N N . ASN A 1 104 ? 10.568 -19.911 -17.973 1.00 93.50 104 ASN A N 1
ATOM 861 C CA . ASN A 1 104 ? 9.453 -20.669 -18.552 1.00 93.50 104 ASN A CA 1
ATOM 862 C C . ASN A 1 104 ? 8.309 -20.778 -17.533 1.00 93.50 104 ASN A C 1
ATOM 864 O O . ASN A 1 104 ? 8.265 -21.713 -16.733 1.00 93.50 104 ASN A O 1
ATOM 868 N N . LYS A 1 105 ? 7.408 -19.796 -17.542 1.00 93.06 105 LYS A N 1
ATOM 869 C CA . LYS A 1 105 ? 6.211 -19.747 -16.696 1.00 93.06 105 LYS A CA 1
ATOM 870 C C . LYS A 1 105 ? 4.972 -20.172 -17.483 1.00 93.06 105 LYS A C 1
ATOM 872 O O . LYS A 1 105 ? 4.928 -19.978 -18.690 1.00 93.06 105 LYS A O 1
ATOM 877 N N . THR A 1 106 ? 3.990 -20.717 -16.769 1.00 94.06 106 THR A N 1
ATOM 878 C CA . THR A 1 106 ? 2.690 -21.171 -17.300 1.00 94.06 106 THR A CA 1
ATOM 879 C C . THR A 1 106 ? 1.550 -20.191 -17.020 1.00 94.06 106 THR A C 1
ATOM 881 O O . THR A 1 106 ? 0.408 -20.468 -17.356 1.00 94.06 106 THR A O 1
ATOM 884 N N . SER A 1 107 ? 1.829 -19.073 -16.342 1.00 94.50 107 SER A N 1
ATOM 885 C CA . SER A 1 107 ? 0.875 -17.972 -16.217 1.00 94.50 107 SER A CA 1
ATOM 886 C C . SER A 1 107 ? 0.681 -17.333 -17.587 1.00 94.50 107 SER A C 1
ATOM 888 O O . SER A 1 107 ? 1.681 -16.989 -18.224 1.00 94.50 107 SER A O 1
ATOM 890 N N . THR A 1 108 ? -0.567 -17.161 -17.998 1.00 95.19 108 THR A N 1
ATOM 891 C CA . THR A 1 108 ? -0.930 -16.662 -19.322 1.00 95.19 108 THR A CA 1
ATOM 892 C C . THR A 1 108 ? -1.260 -15.174 -19.318 1.00 95.19 108 THR A C 1
ATOM 894 O O . THR A 1 108 ? -1.572 -14.597 -18.272 1.00 95.19 108 THR A O 1
ATOM 897 N N . ASP A 1 109 ? -1.194 -14.555 -20.494 1.00 91.19 109 ASP A N 1
ATOM 898 C CA . ASP A 1 109 ? -1.797 -13.247 -20.737 1.00 91.19 109 ASP A CA 1
ATOM 899 C C . ASP A 1 109 ? -3.330 -13.354 -20.899 1.00 91.19 109 ASP A C 1
ATOM 901 O O . ASP A 1 109 ? -3.938 -14.402 -20.660 1.00 91.19 109 ASP A O 1
AT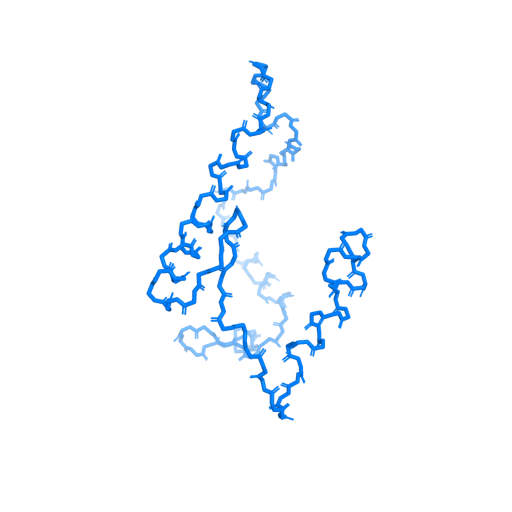OM 905 N N . TRP A 1 110 ? -3.964 -12.251 -21.303 1.00 95.38 110 TRP A N 1
ATOM 906 C CA . TRP A 1 110 ? -5.402 -12.204 -21.586 1.00 95.38 110 TRP A CA 1
ATOM 907 C C . TRP A 1 110 ? -5.827 -13.118 -22.753 1.00 95.38 110 TRP A C 1
ATOM 909 O O . TRP A 1 110 ? -6.993 -13.488 -22.836 1.00 95.38 110 TRP A O 1
ATOM 919 N N . ASN A 1 111 ? -4.896 -13.502 -23.631 1.00 95.12 111 ASN A N 1
ATOM 920 C CA . ASN A 1 111 ? -5.139 -14.366 -24.788 1.00 95.12 111 ASN A CA 1
ATOM 921 C C . ASN A 1 111 ? -4.720 -15.823 -24.539 1.00 95.12 111 ASN A C 1
ATOM 923 O O . ASN A 1 111 ? -4.579 -16.586 -25.491 1.00 95.12 111 ASN A O 1
ATOM 927 N N . GLU A 1 112 ? -4.499 -16.206 -23.279 1.00 94.69 112 GLU A N 1
ATOM 928 C CA . GLU A 1 112 ? -4.110 -17.564 -22.883 1.00 94.69 112 GLU A CA 1
ATOM 929 C C . GLU A 1 112 ? -2.721 -18.010 -23.395 1.00 94.69 112 GLU A C 1
ATOM 931 O O . GLU A 1 112 ? -2.418 -19.202 -23.437 1.00 94.69 112 GLU A O 1
ATOM 936 N N . ILE A 1 113 ? -1.828 -17.069 -23.729 1.00 94.38 113 ILE A N 1
ATOM 937 C CA . ILE A 1 113 ? -0.471 -17.370 -24.209 1.00 94.38 113 ILE A CA 1
ATOM 938 C C . ILE A 1 113 ? 0.517 -17.356 -23.038 1.00 94.38 113 ILE A C 1
ATOM 940 O O . ILE A 1 113 ? 0.591 -16.387 -22.278 1.00 94.38 113 ILE A O 1
ATOM 944 N N . ASP A 1 114 ? 1.317 -18.418 -22.900 1.00 94.88 114 ASP A N 1
ATOM 945 C CA . ASP A 1 114 ? 2.355 -18.529 -21.870 1.00 94.88 114 ASP A CA 1
ATOM 946 C C . ASP A 1 114 ? 3.788 -18.356 -22.414 1.00 94.88 114 ASP A C 1
ATOM 948 O O . ASP A 1 114 ? 4.064 -18.391 -23.617 1.00 94.88 114 ASP A O 1
ATOM 952 N N . MET A 1 115 ? 4.750 -18.186 -21.499 1.00 95.25 115 MET A N 1
ATOM 953 C CA . MET A 1 115 ? 6.159 -17.998 -21.870 1.00 95.25 115 MET A CA 1
ATOM 954 C C . MET A 1 115 ? 6.802 -19.246 -22.476 1.00 95.25 115 MET A C 1
ATOM 956 O O . MET A 1 115 ? 7.876 -19.135 -23.060 1.00 95.25 115 MET A O 1
ATOM 960 N N . LYS A 1 116 ? 6.212 -20.435 -22.303 1.00 92.25 116 LYS A N 1
ATOM 961 C CA . LYS A 1 116 ? 6.704 -21.646 -22.968 1.00 92.25 116 LYS A CA 1
ATOM 962 C C . LYS A 1 116 ? 6.364 -21.571 -24.449 1.00 92.25 116 LYS A C 1
ATOM 964 O O . LYS A 1 116 ? 7.264 -21.695 -25.265 1.00 92.25 116 LYS A O 1
ATOM 969 N N . THR A 1 117 ? 5.110 -21.259 -24.756 1.00 92.75 117 THR A N 1
ATOM 970 C CA . THR A 1 117 ? 4.579 -21.095 -26.111 1.00 92.75 117 THR A CA 1
ATOM 971 C C . THR A 1 117 ? 5.332 -20.009 -26.878 1.00 92.75 117 THR A C 1
ATOM 973 O O . THR A 1 117 ? 5.721 -20.234 -28.015 1.00 92.75 117 THR A O 1
ATOM 976 N N . LEU A 1 118 ? 5.633 -18.872 -26.239 1.00 90.25 118 LEU A N 1
ATOM 977 C CA . LEU A 1 118 ? 6.395 -17.773 -26.857 1.00 90.25 118 LEU A CA 1
ATOM 978 C C . LEU A 1 118 ? 7.861 -18.103 -27.182 1.00 90.25 118 LEU A C 1
ATOM 980 O O . LEU A 1 118 ? 8.489 -17.383 -27.953 1.00 90.25 118 LEU A O 1
ATOM 984 N N . LYS A 1 119 ? 8.436 -19.132 -26.555 1.00 90.31 119 LYS A N 1
ATOM 985 C CA . LYS A 1 119 ? 9.847 -19.521 -26.722 1.00 90.31 119 LYS A CA 1
ATOM 986 C C . LYS A 1 119 ? 10.058 -20.753 -27.591 1.00 90.31 119 LYS A C 1
ATOM 988 O O . LYS A 1 119 ? 11.218 -21.062 -27.877 1.00 90.31 119 LYS A O 1
ATOM 993 N N . CYS A 1 120 ? 8.990 -21.509 -27.827 1.00 65.25 120 CYS A N 1
ATOM 994 C CA . CYS A 1 120 ? 9.014 -22.757 -28.576 1.00 65.25 120 CYS A CA 1
ATOM 995 C C . CYS A 1 120 ? 9.367 -22.526 -30.043 1.00 65.25 120 CYS A C 1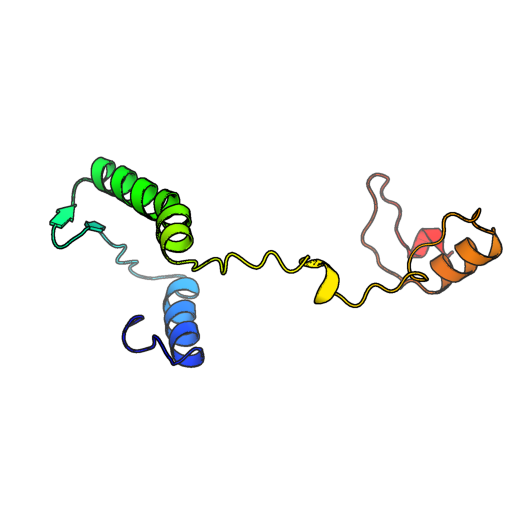
ATOM 997 O O . CYS A 1 120 ? 8.974 -21.476 -30.594 1.00 65.25 120 CYS A O 1
#

Radius of gyration: 26.54 Å; chains: 1; bounding box: 45×48×61 Å

pLDDT: mean 82.62, std 10.61, range [55.75, 95.38]

Foldseek 3Di:
DCVVCVVPVVVNVVVVCVLVVPPDDDDPDDQFDADPNDTGNDPVVRVVVVVVVVVCPVVVVVVVDDDDPPPPPPCVVPDDPPPPDDPDDDDPVNVLVVLCPDDFDCDADPVNDGSVNVND

Organism: Nothobranchius kuhntae (NCBI:txid321403)

Secondary structure (DSSP, 8-state):
--GGGTT-HHHHHHHHHHHHT--SS-------EEETTEEE--HHHHHHHHHHHHHHHHHHHHTT----S----GGGGS---TTS---SPPPHHHHHHHHHHS-------TTS--TTGGG-